Protein AF-A0A1M2VW29-F1 (afdb_monomer)

Sequence (169 aa):
MDVNSDEYQHQDNFVDQSLVDQNTEGESRAGSSFTADAREPIPSTALSPPAQDSSAQTPMPVPEPKPESPYRPNYKPTLMLSGHSRSIASIKFSPDGKMLASCAADKLIKLWDADTGDIIHTFEGHTEGVSDIAWAGNGDFLASASDDKTVRLWSMESVCTPAHSATYV

Radius of gyration: 37.63 Å; Cα contacts (8 Å, |Δi|>4): 191; chains: 1; bounding box: 82×86×91 Å

Mean predicted aligned error: 19.11 Å

InterPro domains:
  IPR001680 WD40 repeat [PF00400] (76-113)
  IPR001680 WD40 repeat [PF00400] (118-155)
  IPR001680 WD40 repeat [PS50082] (81-122)
  IPR001680 WD40 repeat [PS50082] (123-158)
  IPR001680 WD40 repeat [SM00320] (74-113)
  IPR001680 WD40 repeat [SM00320] (116-155)
  IPR015943 WD40/YVTN repeat-like-containing domain superfamily [G3DSA:2.130.10.10] (78-165)
  IPR019775 WD40 repeat, conserved site [PS00678] (100-114)
  IPR036322 WD40-repeat-containing domain superfamily [SSF50978] (74-158)

pLDDT: mean 74.15, std 21.82, range [37.16, 97.88]

Nearest PDB structures (foldseek):
  8g3e-assembly2_B  TM=9.458E-01  e=6.228E-09  Homo sapiens
  2gnq-assembly1_A  TM=9.263E-01  e=8.353E-09  Homo sapiens
  4aow-assembly3_C  TM=9.831E-01  e=3.379E-07  Homo sapiens
  4d6v-assembly1_A  TM=9.854E-01  e=5.733E-07  Cryptococcus neoformans H99
  4aow-assembly2_B  TM=9.288E-01  e=4.030E-07  Homo sapiens

Structure (mmCIF, N/CA/C/O backbone):
data_AF-A0A1M2VW29-F1
#
_entry.id   AF-A0A1M2VW29-F1
#
loop_
_atom_site.group_PDB
_atom_site.id
_atom_site.type_symbol
_atom_site.label_atom_id
_atom_site.label_alt_id
_atom_site.label_comp_id
_atom_site.label_asym_id
_atom_site.label_entity_id
_atom_site.label_seq_id
_atom_site.pdbx_PDB_ins_code
_atom_site.Cartn_x
_atom_site.Cartn_y
_atom_site.Cartn_z
_atom_site.occupancy
_atom_site.B_iso_or_equiv
_atom_site.auth_seq_id
_atom_site.auth_comp_id
_atom_site.auth_asym_id
_atom_site.auth_atom_id
_atom_site.pdbx_PDB_model_num
ATOM 1 N N . MET A 1 1 ? 43.487 -0.679 -19.192 1.00 39.78 1 MET A N 1
ATOM 2 C CA . MET A 1 1 ? 42.673 0.409 -19.766 1.00 39.78 1 MET A CA 1
ATOM 3 C C . MET A 1 1 ? 41.691 0.838 -18.682 1.00 39.78 1 MET A C 1
ATOM 5 O O . MET A 1 1 ? 40.545 0.422 -18.701 1.00 39.78 1 MET A O 1
ATOM 9 N N . ASP A 1 2 ? 42.166 1.306 -17.530 1.00 37.16 2 ASP A N 1
ATOM 10 C CA . ASP A 1 2 ? 42.796 2.615 -17.268 1.00 37.16 2 ASP A CA 1
ATOM 11 C C . ASP A 1 2 ? 41.778 3.764 -17.308 1.00 37.16 2 ASP A C 1
ATOM 13 O O . ASP A 1 2 ? 41.329 4.161 -18.375 1.00 37.16 2 ASP A O 1
ATOM 17 N N . VAL A 1 3 ? 41.427 4.179 -16.083 1.00 50.25 3 VAL A N 1
ATOM 18 C CA . VAL A 1 3 ? 41.207 5.525 -15.514 1.00 50.25 3 VAL A CA 1
ATOM 19 C C . VAL A 1 3 ? 40.508 6.636 -16.311 1.00 50.25 3 VAL A C 1
ATOM 21 O O . VAL A 1 3 ? 40.877 6.961 -17.433 1.00 50.25 3 VAL A O 1
ATOM 24 N N . ASN A 1 4 ? 39.538 7.269 -15.635 1.00 44.81 4 ASN A N 1
ATOM 25 C CA . ASN A 1 4 ? 39.456 8.707 -15.284 1.00 44.81 4 ASN A CA 1
ATOM 26 C C . ASN A 1 4 ? 38.094 8.898 -14.572 1.00 44.81 4 ASN A C 1
ATOM 28 O O . ASN A 1 4 ? 37.059 8.613 -15.167 1.00 44.81 4 ASN A O 1
ATOM 32 N N . SER A 1 5 ? 37.980 9.125 -13.256 1.00 48.34 5 SER A N 1
ATOM 33 C CA . SER A 1 5 ? 38.521 10.219 -12.427 1.00 48.34 5 SER A CA 1
ATOM 34 C C . SER A 1 5 ? 38.363 11.590 -13.068 1.00 48.34 5 SER A C 1
ATOM 36 O O . SER A 1 5 ? 38.944 11.834 -14.118 1.00 48.34 5 SER A O 1
ATOM 38 N N . ASP A 1 6 ? 37.552 12.408 -12.393 1.00 50.72 6 ASP A N 1
ATOM 39 C CA . ASP A 1 6 ? 37.572 13.873 -12.268 1.00 50.72 6 ASP A CA 1
ATOM 40 C C . ASP A 1 6 ? 36.172 14.448 -12.521 1.00 50.72 6 ASP A C 1
ATOM 42 O O . ASP A 1 6 ? 35.447 13.996 -13.400 1.00 50.72 6 ASP A O 1
ATOM 46 N N . GLU A 1 7 ? 35.688 15.484 -11.857 1.00 48.25 7 GLU A N 1
ATOM 47 C CA . GLU A 1 7 ? 35.943 16.118 -10.568 1.00 48.25 7 GLU A CA 1
ATOM 48 C C . GLU A 1 7 ? 34.806 17.163 -10.479 1.00 48.25 7 GLU A C 1
ATOM 50 O O . GLU A 1 7 ? 34.409 17.747 -11.486 1.00 48.25 7 GLU A O 1
ATOM 55 N N . TYR A 1 8 ? 34.226 17.326 -9.292 1.00 45.31 8 TYR A N 1
ATOM 56 C CA . TYR A 1 8 ? 33.655 18.559 -8.732 1.00 45.31 8 TYR A CA 1
ATOM 57 C C . TYR A 1 8 ? 33.326 19.743 -9.671 1.00 45.31 8 TYR A C 1
ATOM 59 O O . TYR A 1 8 ? 34.223 20.348 -10.247 1.00 45.31 8 TYR A O 1
ATOM 67 N N . GLN A 1 9 ? 32.082 20.235 -9.614 1.00 47.97 9 GLN A N 1
ATOM 68 C CA . GLN A 1 9 ? 31.837 21.664 -9.367 1.00 47.97 9 GLN A CA 1
ATOM 69 C C . GLN A 1 9 ? 30.562 21.862 -8.533 1.00 47.97 9 GLN A C 1
ATOM 71 O O . GLN A 1 9 ? 29.455 21.523 -8.947 1.00 47.97 9 GLN A O 1
ATOM 76 N N . HIS A 1 10 ? 30.764 22.433 -7.344 1.00 50.06 10 HIS A N 1
ATOM 77 C CA . HIS A 1 10 ? 29.773 23.150 -6.547 1.00 50.06 10 HIS A CA 1
ATOM 78 C C . HIS A 1 10 ? 29.199 24.333 -7.326 1.00 50.06 10 HIS A C 1
ATOM 80 O O . HIS A 1 10 ? 29.971 25.112 -7.879 1.00 50.06 10 HIS A O 1
ATOM 86 N N . GLN A 1 11 ? 27.888 24.555 -7.218 1.00 45.00 11 GLN A N 1
ATOM 87 C CA . GLN A 1 11 ? 27.330 25.908 -7.173 1.00 45.00 11 GLN A CA 1
ATOM 88 C C . GLN A 1 11 ? 26.191 25.951 -6.150 1.00 45.00 11 GLN A C 1
ATOM 90 O O . GLN A 1 11 ? 25.050 25.609 -6.450 1.00 45.00 11 GLN A O 1
ATOM 95 N N . ASP A 1 12 ? 26.534 26.384 -4.936 1.00 47.47 12 ASP A N 1
ATOM 96 C CA . ASP A 1 12 ? 25.604 27.039 -4.023 1.00 47.47 12 ASP A CA 1
ATOM 97 C C . ASP A 1 12 ? 25.299 28.435 -4.575 1.00 47.47 12 ASP A C 1
ATOM 99 O O . ASP A 1 12 ? 26.219 29.202 -4.855 1.00 47.47 12 ASP A O 1
ATOM 103 N N . ASN A 1 13 ? 24.019 28.780 -4.717 1.00 44.44 13 ASN A N 1
ATOM 104 C CA . ASN A 1 13 ? 23.575 30.172 -4.759 1.00 44.44 13 ASN A CA 1
ATOM 105 C C . ASN A 1 13 ? 22.110 30.283 -4.314 1.00 44.44 13 ASN A C 1
ATOM 107 O O . ASN A 1 13 ? 21.175 30.063 -5.075 1.00 44.44 13 ASN A O 1
ATOM 111 N N . PHE A 1 14 ? 21.974 30.618 -3.031 1.00 45.00 14 PHE A N 1
ATOM 112 C CA . PHE A 1 14 ? 21.226 31.770 -2.529 1.00 45.00 14 PHE A CA 1
ATOM 113 C C . PHE A 1 14 ? 19.798 31.994 -3.058 1.00 45.00 14 PHE A C 1
ATOM 115 O O . PHE A 1 14 ? 19.598 32.600 -4.108 1.00 45.00 14 PHE A O 1
ATOM 122 N N . VAL A 1 15 ? 18.809 31.666 -2.220 1.00 50.31 15 VAL A N 1
ATOM 123 C CA . VAL A 1 15 ? 17.560 32.436 -2.141 1.00 50.31 15 VAL A CA 1
ATOM 124 C C . VAL A 1 15 ? 17.187 32.595 -0.665 1.00 50.31 15 VAL A C 1
ATOM 126 O O . VAL A 1 15 ? 16.700 31.660 -0.036 1.00 50.31 15 VAL A O 1
ATOM 129 N N . ASP A 1 16 ? 17.438 33.782 -0.116 1.00 48.09 16 ASP A N 1
ATOM 130 C CA . ASP A 1 16 ? 16.764 34.273 1.085 1.00 48.09 16 ASP A CA 1
ATOM 131 C C . ASP A 1 16 ? 15.614 35.177 0.624 1.00 48.09 16 ASP A C 1
ATOM 133 O O . ASP A 1 16 ? 15.843 36.191 -0.040 1.00 48.09 16 ASP A O 1
ATOM 137 N N . GLN A 1 17 ? 14.379 34.785 0.934 1.00 46.44 17 GLN A N 1
ATOM 138 C CA . GLN A 1 17 ? 13.244 35.703 1.009 1.00 46.44 17 GLN A CA 1
ATOM 139 C C . GLN A 1 17 ? 12.434 35.388 2.269 1.00 46.44 17 GLN A C 1
ATOM 141 O O . GLN A 1 17 ? 11.377 34.759 2.231 1.00 46.44 17 GLN A O 1
ATOM 146 N N . SER A 1 18 ? 12.975 35.839 3.399 1.00 50.81 18 SER A N 1
ATOM 147 C CA . SER A 1 18 ? 12.213 36.217 4.589 1.00 50.81 18 SER A CA 1
ATOM 148 C C . SER A 1 18 ? 11.135 37.261 4.249 1.00 50.81 18 SER A C 1
ATOM 150 O O . SER A 1 18 ? 11.390 38.247 3.555 1.00 50.81 18 SER A O 1
ATOM 152 N N . LEU A 1 19 ? 9.922 37.023 4.744 1.00 51.81 19 LEU A N 1
ATOM 153 C CA . LEU A 1 19 ? 8.697 37.775 4.484 1.00 51.81 19 LEU A CA 1
ATOM 154 C C . LEU A 1 19 ? 8.110 38.159 5.848 1.00 51.81 19 LEU A C 1
ATOM 156 O O . LEU A 1 19 ? 7.592 37.280 6.520 1.00 51.81 19 LEU A O 1
ATOM 160 N N . VAL A 1 20 ? 8.253 39.420 6.270 1.00 48.97 20 VAL A N 1
ATOM 161 C CA . VAL A 1 20 ? 7.598 40.085 7.430 1.00 48.97 20 VAL A CA 1
ATOM 162 C C . VAL A 1 20 ? 8.128 41.533 7.479 1.00 48.97 20 VAL A C 1
ATOM 164 O O . VAL A 1 20 ? 9.302 41.749 7.204 1.00 48.97 20 VAL A O 1
ATOM 167 N N . ASP A 1 21 ? 7.414 42.615 7.780 1.00 52.97 21 ASP A N 1
ATOM 168 C CA . ASP A 1 21 ? 6.036 42.878 8.184 1.00 52.97 21 ASP A CA 1
ATOM 169 C C . ASP A 1 21 ? 5.709 44.335 7.805 1.00 52.97 21 ASP A C 1
ATOM 171 O O . ASP A 1 21 ? 6.586 45.203 7.751 1.00 52.97 21 ASP A O 1
ATOM 175 N N . GLN A 1 22 ? 4.426 44.612 7.579 1.00 48.84 22 GLN A N 1
ATOM 176 C CA . GLN A 1 22 ? 3.881 45.965 7.540 1.00 48.84 22 GLN A CA 1
ATOM 177 C C . GLN A 1 22 ? 3.754 46.480 8.977 1.00 48.84 22 GLN A C 1
ATOM 179 O O . GLN A 1 22 ? 3.091 45.834 9.778 1.00 48.84 22 GLN A O 1
ATOM 184 N N . ASN A 1 23 ? 4.305 47.653 9.294 1.00 47.50 23 ASN A N 1
ATOM 185 C CA . ASN A 1 23 ? 3.812 48.464 10.407 1.00 47.50 23 ASN A CA 1
ATOM 186 C C . ASN A 1 23 ? 3.884 49.946 10.044 1.00 47.50 23 ASN A C 1
ATOM 188 O O . ASN A 1 23 ? 4.936 50.506 9.738 1.00 47.50 23 ASN A O 1
ATOM 192 N N . THR A 1 24 ? 2.687 50.517 10.018 1.00 47.31 24 THR A N 1
ATOM 193 C CA . THR A 1 24 ? 2.362 51.932 9.849 1.00 47.31 24 THR A CA 1
ATOM 194 C C . THR A 1 24 ? 2.339 52.575 11.242 1.00 47.31 24 THR A C 1
ATOM 196 O O . THR A 1 24 ? 2.440 51.866 12.237 1.00 47.31 24 THR A O 1
ATOM 199 N N . GLU A 1 25 ? 2.129 53.891 11.288 1.00 45.56 25 GLU A N 1
ATOM 200 C CA . GLU A 1 25 ? 2.039 54.778 12.464 1.00 45.56 25 GLU A CA 1
ATOM 201 C C . GLU A 1 25 ? 3.392 55.405 12.831 1.00 45.56 25 GLU A C 1
ATOM 203 O O . GLU A 1 25 ? 4.409 54.739 12.955 1.00 45.56 25 GLU A O 1
ATOM 208 N N . GLY A 1 26 ? 3.530 56.716 12.9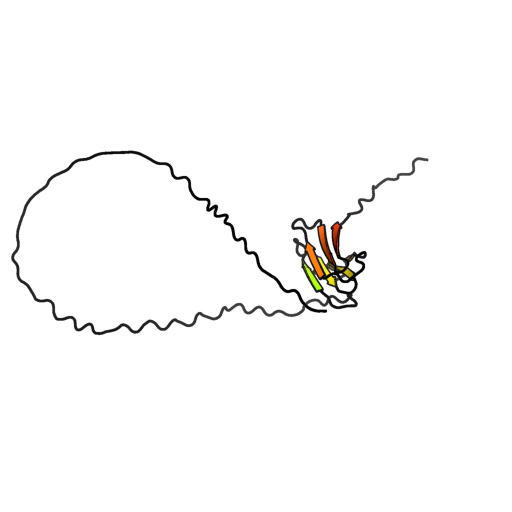72 1.00 42.75 26 GLY A N 1
ATOM 209 C CA . GLY A 1 26 ? 2.541 57.760 13.203 1.00 42.75 26 GLY A CA 1
ATOM 210 C C . GLY A 1 26 ? 3.232 58.819 14.064 1.00 42.75 26 GLY A C 1
ATOM 211 O O . GLY A 1 26 ? 4.005 58.500 14.960 1.00 42.75 26 GLY A O 1
ATOM 212 N N . GLU A 1 27 ? 3.027 60.078 13.713 1.00 42.66 27 GLU A N 1
ATOM 213 C CA . GLU A 1 27 ? 3.665 61.289 14.240 1.00 42.66 27 GLU A CA 1
ATOM 214 C C . GLU A 1 27 ? 3.542 61.416 15.781 1.00 42.66 27 GLU A C 1
ATOM 216 O O . GLU A 1 27 ? 2.610 60.906 16.390 1.00 42.66 27 GLU A O 1
ATOM 221 N N . SER A 1 28 ? 4.401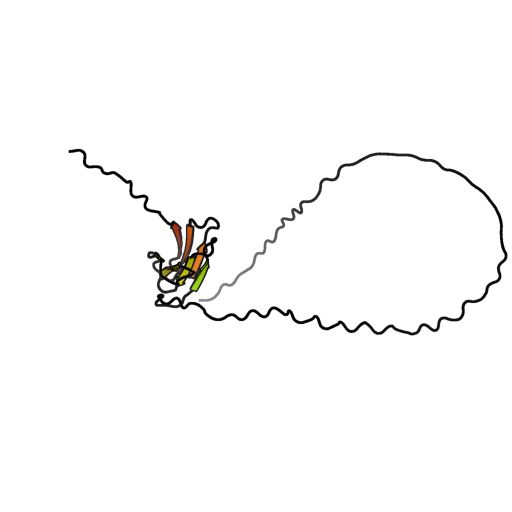 62.135 16.513 1.00 46.75 28 SER A N 1
ATOM 222 C CA . SER A 1 28 ? 4.265 63.592 16.693 1.00 46.75 28 SER A CA 1
ATOM 223 C C . SER A 1 28 ? 5.111 64.100 17.886 1.00 46.75 28 SER A C 1
ATOM 225 O O . SER A 1 28 ? 5.581 63.337 18.726 1.00 46.75 28 SER A O 1
ATOM 227 N N . ARG A 1 29 ? 5.346 65.421 17.904 1.00 46.12 29 ARG A N 1
ATOM 228 C CA . ARG A 1 29 ? 6.243 66.210 18.779 1.00 46.12 29 ARG A CA 1
ATOM 229 C C . ARG A 1 29 ? 5.572 66.710 20.074 1.00 46.12 29 ARG A C 1
ATOM 231 O O . ARG A 1 29 ? 4.355 66.805 20.140 1.00 46.12 29 ARG A O 1
ATOM 238 N N . ALA A 1 30 ? 6.440 67.264 20.940 1.00 42.28 30 ALA A N 1
ATOM 239 C CA . ALA A 1 30 ? 6.229 68.201 22.067 1.00 42.28 30 ALA A CA 1
ATOM 240 C C . ALA A 1 30 ? 6.011 67.533 23.438 1.00 42.28 30 ALA A C 1
ATOM 242 O O . ALA A 1 30 ? 5.407 66.479 23.519 1.00 42.28 30 ALA A O 1
ATOM 243 N N . GLY A 1 31 ? 6.474 68.052 24.577 1.00 39.19 31 GLY A N 1
ATOM 244 C CA . GLY A 1 31 ? 7.159 69.294 24.946 1.00 39.19 31 GLY A CA 1
ATOM 245 C C . GLY A 1 31 ? 6.927 69.551 26.452 1.00 39.19 31 GLY A C 1
ATOM 246 O O . GLY A 1 31 ? 5.953 69.046 26.989 1.00 39.19 31 GLY A O 1
ATOM 247 N N . SER A 1 32 ? 7.790 70.364 27.087 1.00 45.34 32 SER A N 1
ATOM 248 C CA . SER A 1 32 ? 7.555 71.147 28.333 1.00 45.34 32 SER A CA 1
ATOM 249 C C . SER A 1 32 ? 7.236 70.373 29.635 1.00 45.34 32 SER A C 1
ATOM 251 O O . SER A 1 32 ? 6.187 69.772 29.797 1.00 45.34 32 SER A O 1
ATOM 253 N N . SER A 1 33 ? 8.189 70.242 30.566 1.00 50.41 33 SER A N 1
ATOM 254 C CA . SER A 1 33 ? 8.486 71.140 31.709 1.00 50.41 33 SER A CA 1
ATOM 255 C C . SER A 1 33 ? 7.314 71.416 32.665 1.00 50.41 33 SER A C 1
ATOM 257 O O . SER A 1 33 ? 6.439 72.210 32.338 1.00 50.41 33 SER A O 1
ATOM 259 N N . PHE A 1 34 ? 7.390 70.908 33.899 1.00 46.00 34 PHE A N 1
ATOM 260 C CA . PHE A 1 34 ? 6.769 71.556 35.057 1.00 46.00 34 PHE A CA 1
ATOM 261 C C . PHE A 1 34 ? 7.585 71.299 36.333 1.00 46.00 34 PHE A C 1
ATOM 263 O O . PHE A 1 34 ? 8.123 70.218 36.555 1.00 46.00 34 PHE A O 1
ATOM 270 N N . THR A 1 35 ? 7.718 72.367 37.108 1.00 42.53 35 THR A N 1
ATOM 271 C CA . THR A 1 35 ? 8.496 72.580 38.333 1.00 42.53 35 THR A CA 1
ATOM 272 C C . THR A 1 35 ? 7.772 72.110 39.594 1.00 42.53 35 THR A C 1
ATOM 274 O O . THR A 1 35 ? 6.551 72.223 39.632 1.00 42.53 35 THR A O 1
ATOM 277 N N . ALA A 1 36 ? 8.522 71.736 40.638 1.00 44.59 36 ALA A N 1
ATOM 278 C CA . ALA A 1 36 ? 8.256 71.946 42.080 1.00 44.59 36 ALA A CA 1
ATOM 279 C C . ALA A 1 36 ? 9.182 71.012 42.884 1.00 44.59 36 ALA A C 1
ATOM 281 O O . ALA A 1 36 ? 9.511 69.936 42.401 1.00 44.59 36 ALA A O 1
ATOM 282 N N . ASP A 1 37 ? 9.600 71.241 44.120 1.00 39.28 37 ASP A N 1
ATOM 283 C CA . ASP A 1 37 ? 9.766 72.385 45.021 1.00 39.28 37 ASP A CA 1
ATOM 284 C C . ASP A 1 37 ? 10.512 71.783 46.239 1.00 39.28 37 ASP A C 1
ATOM 286 O O . ASP A 1 37 ? 10.462 70.571 46.472 1.00 39.28 37 ASP A O 1
ATOM 290 N N . ALA A 1 38 ? 11.277 72.592 46.963 1.00 42.84 38 ALA A N 1
ATOM 291 C CA . ALA A 1 38 ? 12.219 72.160 47.997 1.00 42.84 38 ALA A CA 1
ATOM 292 C C . ALA A 1 38 ? 11.568 71.830 49.359 1.00 42.84 38 ALA A C 1
ATOM 294 O O . ALA A 1 38 ? 10.557 72.440 49.695 1.00 42.84 38 ALA A O 1
ATOM 295 N N . ARG A 1 39 ? 12.224 70.952 50.157 1.00 37.91 39 ARG A N 1
ATOM 296 C CA . ARG A 1 39 ? 12.264 70.825 51.654 1.00 37.91 39 ARG A CA 1
ATOM 297 C C . ARG A 1 39 ? 12.477 69.353 52.051 1.00 37.91 39 ARG A C 1
ATOM 299 O O . ARG A 1 39 ? 11.769 68.507 51.531 1.00 37.91 39 ARG A O 1
ATOM 306 N N . GLU A 1 40 ? 13.372 68.890 52.926 1.00 49.69 40 GLU A N 1
ATOM 307 C CA . GLU A 1 40 ? 14.336 69.383 53.933 1.00 49.69 40 GLU A CA 1
ATOM 308 C C . GLU A 1 40 ? 15.424 68.278 54.090 1.00 49.69 40 GLU A C 1
ATOM 310 O O . GLU A 1 40 ? 15.147 67.119 53.761 1.00 49.69 40 GLU A O 1
ATOM 315 N N . PRO A 1 41 ? 16.633 68.562 54.615 1.00 47.69 41 PRO A N 1
ATOM 316 C CA . PRO A 1 41 ? 17.654 67.549 54.890 1.00 47.69 41 PRO A CA 1
ATOM 317 C C . PRO A 1 41 ? 17.498 66.952 56.302 1.00 47.69 41 PRO A C 1
ATOM 319 O O . PRO A 1 41 ? 17.399 67.688 57.281 1.00 47.69 41 PRO A O 1
ATOM 322 N N . ILE A 1 42 ? 17.559 65.623 56.439 1.00 56.25 42 ILE A N 1
ATOM 323 C CA . ILE A 1 42 ? 17.720 64.949 57.743 1.00 56.25 42 ILE A CA 1
ATOM 324 C C . ILE A 1 42 ? 19.058 64.188 57.814 1.00 56.25 42 ILE A C 1
ATOM 326 O O . ILE A 1 42 ? 19.502 63.637 56.805 1.00 56.25 42 ILE A O 1
ATOM 330 N N . PRO A 1 43 ? 19.746 64.213 58.975 1.00 48.50 43 PRO A N 1
ATOM 331 C CA . PRO A 1 43 ? 21.184 63.986 59.073 1.00 48.50 43 PRO A CA 1
ATOM 332 C C . PRO A 1 43 ? 21.614 62.519 59.000 1.00 48.50 43 PRO A C 1
ATOM 334 O O . PRO A 1 43 ? 21.002 61.614 59.565 1.00 48.50 43 PRO A O 1
ATOM 337 N N . SER A 1 44 ? 22.767 62.350 58.355 1.00 52.16 44 SER A N 1
ATOM 338 C CA . SER A 1 44 ? 23.589 61.148 58.276 1.00 52.16 44 SER A CA 1
ATOM 339 C C . SER A 1 44 ? 23.859 60.550 59.661 1.00 52.16 44 SER A C 1
ATOM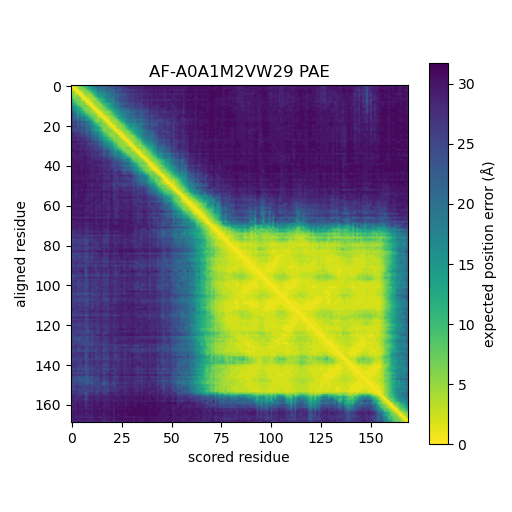 341 O O . SER A 1 44 ? 24.634 61.090 60.446 1.00 52.16 44 SER A O 1
ATOM 343 N N . THR A 1 45 ? 23.231 59.413 59.956 1.00 55.44 45 THR A N 1
ATOM 344 C CA . THR A 1 45 ? 23.719 58.458 60.957 1.00 55.44 45 THR A CA 1
ATOM 345 C C . THR A 1 45 ? 23.880 57.125 60.245 1.00 55.44 45 THR A C 1
ATOM 347 O O . THR A 1 45 ? 22.932 56.362 60.078 1.00 55.44 45 THR A O 1
ATOM 350 N N . ALA A 1 46 ? 25.091 56.896 59.744 1.00 50.41 46 ALA A N 1
ATOM 351 C CA . ALA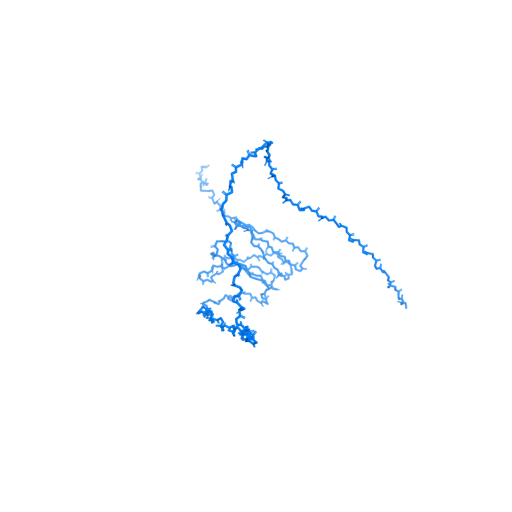 A 1 46 ? 25.492 55.653 59.113 1.00 50.41 46 ALA A CA 1
ATOM 352 C C . ALA A 1 46 ? 25.518 54.528 60.161 1.00 50.41 46 ALA A C 1
ATOM 354 O O . ALA A 1 46 ? 26.477 54.382 60.915 1.00 50.41 46 ALA A O 1
ATOM 355 N N . LEU A 1 47 ? 24.454 53.727 60.206 1.00 48.06 47 LEU A N 1
ATOM 356 C CA . LEU A 1 47 ? 24.521 52.365 60.725 1.00 48.06 47 LEU A CA 1
ATOM 357 C C . LEU A 1 47 ? 25.176 51.516 59.634 1.00 48.06 47 LEU A C 1
ATOM 359 O O . LEU A 1 47 ? 24.564 51.258 58.599 1.00 48.06 47 LEU A O 1
ATOM 363 N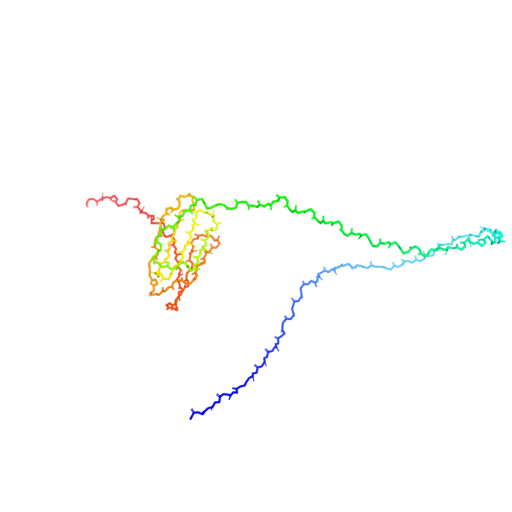 N . SER A 1 48 ? 26.436 51.128 59.837 1.00 57.69 48 SER A N 1
ATOM 364 C CA . SER A 1 48 ? 27.100 50.139 58.985 1.00 57.69 48 SER A CA 1
ATOM 365 C C . SER A 1 48 ? 26.212 48.893 58.873 1.00 57.69 48 SER A C 1
ATOM 367 O O . SER A 1 48 ? 25.820 48.355 59.914 1.00 57.69 48 SER A O 1
ATOM 369 N N . PRO A 1 49 ? 25.873 48.413 57.662 1.00 62.03 49 PRO A N 1
ATOM 370 C CA . PRO A 1 49 ? 25.150 47.158 57.541 1.00 62.03 49 PRO A CA 1
ATOM 371 C C . PRO A 1 49 ? 26.028 46.019 58.085 1.00 62.03 49 PRO A C 1
ATOM 373 O O . PRO A 1 49 ? 27.245 46.031 57.868 1.00 62.03 49 PRO A O 1
ATOM 376 N N . PRO A 1 50 ? 25.451 45.038 58.800 1.00 52.97 50 PRO A N 1
ATOM 377 C CA . PRO A 1 50 ? 26.195 43.859 59.213 1.00 52.97 50 PRO A CA 1
ATOM 378 C C . PRO A 1 50 ? 26.741 43.150 57.971 1.00 52.97 50 PRO A C 1
ATOM 380 O O . PRO A 1 50 ? 26.032 42.994 56.973 1.00 52.97 50 PRO A O 1
ATOM 383 N N . ALA A 1 51 ? 28.011 42.750 58.040 1.00 53.34 51 ALA A N 1
ATOM 384 C CA . ALA A 1 51 ? 28.678 41.982 57.001 1.00 53.34 51 ALA A CA 1
ATOM 385 C C . ALA A 1 51 ? 27.805 40.779 56.610 1.00 53.34 51 ALA A C 1
ATOM 387 O O . ALA A 1 51 ? 27.508 39.917 57.435 1.00 53.34 51 ALA A O 1
ATOM 388 N N . GLN A 1 52 ? 27.366 40.753 55.352 1.00 47.59 52 GLN A N 1
ATOM 389 C CA . GLN A 1 52 ? 26.755 39.579 54.750 1.00 47.59 52 GLN A CA 1
ATOM 390 C C . GLN A 1 52 ? 27.870 38.546 54.560 1.00 47.59 52 GLN A C 1
ATOM 392 O O . GLN A 1 52 ? 28.593 38.591 53.568 1.00 47.59 52 GLN A O 1
ATOM 397 N N . ASP A 1 53 ? 28.026 37.619 55.503 1.00 54.88 53 ASP A N 1
ATOM 398 C CA . ASP A 1 53 ? 28.573 36.309 55.155 1.00 54.88 53 ASP A CA 1
ATOM 399 C C . ASP A 1 53 ? 27.484 35.579 54.365 1.00 54.88 53 ASP A C 1
ATOM 401 O O . ASP A 1 53 ? 26.601 34.931 54.922 1.00 54.88 53 ASP A O 1
ATOM 405 N N . SER A 1 54 ? 27.477 35.800 53.053 1.00 55.06 54 SER A N 1
ATOM 406 C CA . SER A 1 54 ? 26.618 35.079 52.118 1.00 55.06 54 SER A CA 1
ATOM 407 C C . SER A 1 54 ? 27.504 34.289 51.166 1.00 55.06 54 SER A C 1
ATOM 409 O O . SER A 1 54 ? 27.588 34.545 49.968 1.00 55.06 54 SER A O 1
ATOM 411 N N . SER A 1 55 ? 28.224 33.333 51.749 1.00 59.22 55 SER A N 1
ATOM 412 C CA . SER A 1 55 ? 28.882 32.230 51.046 1.00 59.22 55 SER A CA 1
ATOM 413 C C . SER A 1 55 ? 27.948 31.015 50.886 1.00 59.22 55 SER A C 1
ATOM 415 O O . SER A 1 55 ? 28.394 29.892 50.658 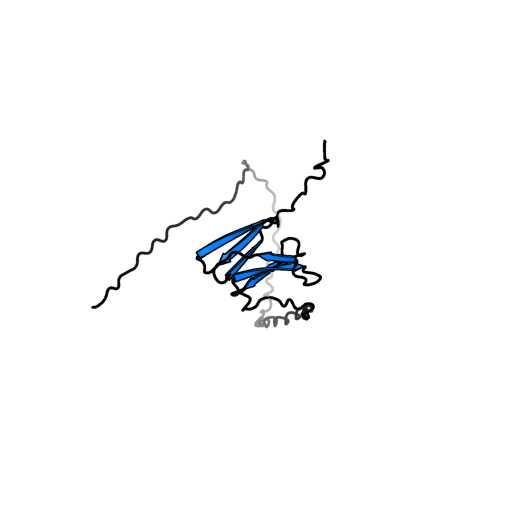1.00 59.22 55 SER A O 1
ATOM 417 N N . ALA A 1 56 ? 26.630 31.222 50.971 1.00 61.41 56 ALA A N 1
ATOM 418 C CA . ALA A 1 56 ? 25.643 30.187 50.697 1.00 61.41 56 ALA A CA 1
ATOM 419 C C . ALA A 1 56 ? 25.366 30.121 49.189 1.00 61.41 56 ALA A C 1
ATOM 421 O O . ALA A 1 56 ? 24.431 30.733 48.674 1.00 61.41 56 ALA A O 1
ATOM 422 N N . GLN A 1 57 ? 26.188 29.351 48.475 1.00 58.25 57 GLN A N 1
ATOM 423 C CA . GLN A 1 57 ? 25.822 28.830 47.163 1.00 58.25 57 GLN A CA 1
ATOM 424 C C . GLN A 1 57 ? 24.538 28.008 47.351 1.00 58.25 57 GLN A C 1
ATOM 426 O O . GLN A 1 57 ? 24.574 26.933 47.953 1.00 58.25 57 GLN A O 1
ATOM 431 N N . THR A 1 58 ? 23.392 28.502 46.887 1.00 61.09 58 THR A N 1
ATOM 432 C CA . THR A 1 58 ? 22.184 27.679 46.815 1.00 61.09 58 THR A CA 1
ATOM 433 C C . THR A 1 58 ? 22.504 26.467 45.936 1.00 61.09 58 THR A C 1
ATOM 435 O O . THR A 1 58 ? 22.922 26.648 44.787 1.00 61.09 58 THR A O 1
ATOM 438 N N . PRO A 1 59 ? 22.385 25.226 46.444 1.00 69.06 59 PRO A N 1
ATOM 439 C CA . PRO A 1 59 ? 22.565 24.060 45.598 1.00 69.06 59 PRO A CA 1
ATOM 440 C C . PRO A 1 59 ? 21.517 24.126 44.489 1.00 69.06 59 PRO A C 1
ATOM 442 O O . PRO A 1 59 ? 20.357 24.462 44.741 1.00 69.06 59 PRO A O 1
ATOM 445 N N . MET A 1 60 ? 21.940 23.859 43.253 1.00 72.12 60 MET A N 1
ATOM 446 C CA . MET A 1 60 ? 21.021 23.852 42.120 1.00 72.12 60 MET A CA 1
ATOM 447 C C . MET A 1 60 ? 19.861 22.895 42.423 1.00 72.12 60 MET A C 1
ATOM 449 O O . MET A 1 60 ? 20.118 21.796 42.928 1.00 72.12 60 MET A O 1
ATOM 453 N N . PRO A 1 61 ? 18.603 23.279 42.143 1.00 75.94 61 PRO A N 1
ATOM 454 C CA . PRO A 1 61 ? 17.478 22.379 42.328 1.00 75.94 61 PRO A CA 1
ATOM 455 C C . PRO A 1 61 ? 17.723 21.133 41.477 1.00 75.94 61 PRO A C 1
ATOM 457 O O . PRO A 1 61 ? 17.931 21.230 40.266 1.00 75.94 61 PRO A O 1
ATOM 460 N N . VAL A 1 62 ? 17.751 19.966 42.125 1.00 78.00 62 VAL A N 1
ATOM 461 C CA . VAL A 1 62 ? 17.771 18.683 41.421 1.00 78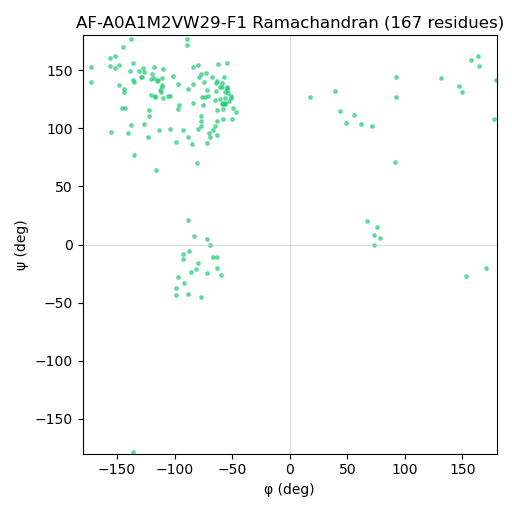.00 62 VAL A CA 1
ATOM 462 C C . VAL A 1 62 ? 16.539 18.681 40.515 1.00 78.00 62 VAL A C 1
ATOM 464 O O . VAL A 1 62 ? 15.438 18.864 41.037 1.00 78.00 62 VAL A O 1
ATOM 467 N N . PRO A 1 63 ? 16.686 18.536 39.184 1.00 76.38 63 PRO A N 1
ATOM 468 C CA . PRO A 1 63 ? 15.536 18.469 38.299 1.00 76.38 63 PRO A CA 1
ATOM 469 C C . PRO A 1 63 ? 14.646 17.322 38.766 1.00 76.38 63 PRO A C 1
ATOM 471 O O . PRO A 1 63 ? 15.108 16.180 38.840 1.00 76.38 63 PRO A O 1
ATOM 474 N N . GLU A 1 64 ? 13.392 17.613 39.109 1.00 74.12 64 GLU A N 1
ATOM 475 C CA . GLU A 1 64 ? 12.430 16.554 39.388 1.00 74.12 64 GLU A CA 1
ATOM 476 C C . GLU A 1 64 ? 12.361 15.635 38.158 1.00 74.12 64 GLU A C 1
ATOM 478 O O . GLU A 1 64 ? 12.268 16.131 37.024 1.00 74.12 64 GLU A O 1
ATOM 483 N N . PRO A 1 65 ? 12.445 14.304 38.332 1.00 75.50 65 PRO A N 1
ATOM 484 C CA . PRO A 1 65 ? 12.256 13.393 37.217 1.00 75.50 65 PRO A CA 1
ATOM 485 C C . PRO A 1 65 ? 10.862 13.645 36.641 1.00 75.50 65 PRO A C 1
ATOM 487 O O . PRO A 1 65 ? 9.865 13.542 37.355 1.00 75.50 65 PRO A O 1
ATOM 490 N N . LYS A 1 66 ? 10.789 14.011 35.351 1.00 77.50 66 LYS A N 1
ATOM 491 C CA . LYS A 1 66 ? 9.506 14.183 34.658 1.00 77.50 66 LYS A CA 1
ATOM 492 C C . LYS A 1 66 ? 8.675 12.916 34.885 1.00 77.50 66 LYS A C 1
ATOM 494 O O . LYS A 1 66 ? 9.200 11.833 34.613 1.00 77.50 66 LYS A O 1
ATOM 499 N N . PRO A 1 67 ? 7.419 13.018 35.358 1.00 75.25 67 PRO A N 1
ATOM 500 C CA . PRO A 1 67 ? 6.569 11.846 35.490 1.00 75.25 67 PRO A CA 1
ATOM 501 C C . PRO A 1 67 ? 6.483 11.177 34.120 1.00 75.25 67 PRO A C 1
ATOM 503 O O . PRO A 1 67 ? 6.194 11.837 33.118 1.00 75.25 67 PRO A O 1
ATOM 506 N N . GLU A 1 68 ? 6.809 9.885 34.061 1.00 72.50 68 GLU A N 1
ATOM 507 C CA . GLU A 1 68 ? 6.670 9.123 32.827 1.00 72.50 68 GLU A CA 1
ATOM 508 C C . GLU A 1 68 ? 5.233 9.269 32.321 1.00 72.50 68 GLU A C 1
ATOM 510 O O . GLU A 1 68 ? 4.283 9.186 33.102 1.00 72.50 68 GLU A O 1
ATOM 515 N N . SER A 1 69 ? 5.072 9.526 31.019 1.00 75.94 69 SER A N 1
ATOM 516 C CA . SER A 1 69 ? 3.746 9.671 30.419 1.00 75.94 69 SER A CA 1
ATOM 517 C C . SER A 1 69 ? 2.890 8.445 30.774 1.00 75.94 69 SER A C 1
ATOM 519 O O . SER A 1 69 ? 3.295 7.322 30.453 1.00 75.94 69 SER A O 1
ATOM 521 N N . PRO A 1 70 ? 1.707 8.621 31.395 1.00 78.00 70 PRO A N 1
ATOM 522 C CA . PRO A 1 70 ? 0.830 7.505 31.748 1.00 78.00 70 PRO A CA 1
ATOM 523 C C . PRO A 1 70 ? 0.260 6.798 30.507 1.00 78.00 70 PRO A C 1
ATOM 525 O O . PRO A 1 70 ? -0.323 5.721 30.618 1.00 78.00 70 PRO A O 1
ATOM 528 N N . TYR A 1 71 ? 0.431 7.379 29.314 1.00 80.81 71 TYR A N 1
ATOM 529 C CA . TYR A 1 71 ? -0.025 6.794 28.064 1.00 80.81 71 TYR A CA 1
ATOM 530 C C . TYR A 1 71 ? 1.046 5.881 27.459 1.00 80.81 71 TYR A C 1
ATOM 532 O O . TYR A 1 71 ? 1.909 6.313 26.692 1.00 80.81 71 TYR A O 1
ATOM 540 N N . ARG A 1 72 ? 0.965 4.589 27.790 1.00 82.44 72 ARG A N 1
ATOM 541 C CA . ARG A 1 72 ? 1.631 3.517 27.042 1.00 82.44 72 ARG A CA 1
ATOM 542 C C . ARG A 1 72 ? 0.577 2.783 26.205 1.00 82.44 72 ARG A C 1
ATOM 544 O O . ARG A 1 72 ? -0.152 1.961 26.762 1.00 82.44 72 ARG A O 1
ATOM 551 N N . PRO A 1 73 ? 0.442 3.078 24.899 1.00 86.19 73 PRO A N 1
ATOM 552 C CA . PRO A 1 73 ? -0.511 2.369 24.056 1.00 86.19 73 PRO A CA 1
ATOM 553 C C . PRO A 1 73 ? -0.125 0.889 23.965 1.00 86.19 73 PRO A C 1
ATOM 555 O O . PRO A 1 73 ? 1.033 0.543 23.736 1.00 86.19 73 PRO A O 1
ATOM 558 N N . ASN A 1 74 ? -1.104 0.009 24.164 1.00 89.12 74 ASN A N 1
ATOM 559 C CA . ASN A 1 74 ? -0.925 -1.433 24.045 1.00 89.12 74 ASN A CA 1
ATOM 560 C C . ASN A 1 74 ? -1.424 -1.881 22.670 1.00 89.12 74 ASN A C 1
ATOM 562 O O . ASN A 1 74 ? -2.601 -2.199 22.502 1.00 89.12 74 ASN A O 1
ATOM 566 N N . TYR A 1 75 ? -0.535 -1.853 21.679 1.00 89.81 75 TYR A N 1
ATOM 567 C CA . TYR A 1 75 ? -0.866 -2.281 20.326 1.00 89.81 75 TYR A CA 1
ATOM 568 C C . TYR A 1 75 ? -0.932 -3.803 20.259 1.00 89.81 75 TYR A C 1
ATOM 570 O O . TYR A 1 75 ? 0.050 -4.498 20.522 1.00 89.81 75 TYR A O 1
ATOM 578 N N . LYS A 1 76 ? -2.099 -4.315 19.878 1.00 91.31 76 LYS A N 1
ATOM 579 C CA . LYS A 1 76 ? -2.310 -5.728 19.572 1.00 91.31 76 LYS A CA 1
ATOM 580 C C . LYS A 1 76 ? -2.798 -5.848 18.131 1.00 91.31 76 LYS A C 1
ATOM 582 O O . LYS A 1 76 ? -3.569 -4.991 17.704 1.00 91.31 76 LYS A O 1
ATOM 587 N N . PRO A 1 77 ? -2.364 -6.874 17.380 1.00 88.75 77 PRO A N 1
ATOM 588 C CA . PRO A 1 77 ? -2.894 -7.109 16.046 1.00 88.75 77 PRO A CA 1
ATOM 589 C C . PRO A 1 77 ? -4.378 -7.472 16.151 1.00 88.75 77 PRO A C 1
ATOM 591 O O . PRO A 1 77 ? -4.734 -8.412 16.861 1.00 88.75 77 PRO A O 1
ATOM 594 N N . THR A 1 78 ? -5.231 -6.721 15.457 1.00 91.50 78 THR A N 1
ATOM 595 C CA . THR A 1 78 ? -6.681 -6.977 15.414 1.00 91.50 78 THR A CA 1
ATOM 596 C C . THR A 1 78 ? -7.076 -7.736 14.148 1.00 91.50 78 THR A C 1
ATOM 598 O O . THR A 1 78 ? -7.926 -8.617 14.211 1.00 91.50 78 THR A O 1
ATOM 601 N N . LEU A 1 79 ? -6.433 -7.436 13.013 1.00 92.56 79 LEU A N 1
ATOM 602 C CA . LEU A 1 79 ? -6.691 -8.065 11.717 1.00 92.56 79 LEU A CA 1
ATOM 603 C C . LEU A 1 79 ? -5.389 -8.530 11.053 1.00 92.56 79 LEU A C 1
ATOM 605 O O . LEU A 1 79 ? -4.333 -7.917 11.223 1.00 92.56 79 LEU A O 1
ATOM 609 N N . MET A 1 80 ? -5.484 -9.610 10.275 1.00 93.38 80 MET A N 1
ATOM 610 C CA . MET A 1 80 ? -4.397 -10.153 9.460 1.00 93.38 80 MET A CA 1
ATOM 611 C C . MET A 1 80 ? -4.813 -10.204 7.988 1.00 93.38 80 MET A C 1
ATOM 613 O O . MET A 1 80 ? -5.630 -11.036 7.602 1.00 93.38 80 MET A O 1
ATOM 617 N N . LEU A 1 81 ? -4.207 -9.353 7.159 1.00 94.44 81 LEU A N 1
ATOM 618 C CA . LEU A 1 81 ? -4.522 -9.237 5.732 1.00 94.44 81 LEU A CA 1
ATOM 619 C C . LEU A 1 81 ? -3.595 -10.134 4.908 1.00 94.44 81 LEU A C 1
ATOM 621 O O . LEU A 1 81 ? -2.443 -9.790 4.641 1.00 94.44 81 LEU A O 1
ATOM 625 N N . SER A 1 82 ? -4.083 -11.319 4.538 1.00 93.06 82 SER A N 1
ATOM 626 C CA . SER A 1 82 ? -3.317 -12.303 3.763 1.00 93.06 82 SER A CA 1
ATOM 627 C C . SER A 1 82 ? -3.778 -12.318 2.309 1.00 93.06 82 SER A C 1
ATOM 629 O O . SER A 1 82 ? -4.965 -12.462 2.036 1.00 93.06 82 SER A O 1
ATOM 631 N N . GLY A 1 83 ? -2.849 -12.192 1.359 1.00 92.62 83 GLY A N 1
ATOM 632 C CA . GLY A 1 83 ? -3.197 -12.249 -0.066 1.00 92.62 83 GLY A CA 1
ATOM 633 C C . GLY A 1 83 ? -2.082 -11.873 -1.038 1.00 92.62 83 GLY A C 1
ATOM 634 O O . GLY A 1 83 ? -2.147 -12.265 -2.200 1.00 92.62 83 GLY A O 1
ATOM 635 N N . HIS A 1 84 ? -1.054 -11.148 -0.595 1.00 95.81 84 HIS A N 1
ATOM 636 C CA . HIS A 1 84 ? 0.147 -10.939 -1.405 1.00 95.81 84 HIS A CA 1
ATOM 637 C C . HIS A 1 84 ? 1.009 -12.204 -1.450 1.00 95.81 84 HIS A C 1
ATOM 639 O O . HIS A 1 84 ? 1.171 -12.898 -0.446 1.00 95.81 84 HIS A O 1
ATOM 645 N N . SER A 1 85 ? 1.568 -12.500 -2.625 1.00 96.06 85 SER A N 1
ATOM 646 C CA . SER A 1 85 ? 2.398 -13.701 -2.846 1.00 96.06 85 SER A CA 1
ATOM 647 C C . SER A 1 85 ? 3.895 -13.451 -2.638 1.00 96.06 85 SER A C 1
ATOM 649 O O . SER A 1 85 ? 4.701 -14.383 -2.646 1.00 96.06 85 SER A O 1
ATOM 651 N N . ARG A 1 86 ? 4.280 -12.185 -2.458 1.00 96.50 86 ARG A N 1
ATOM 652 C CA . ARG A 1 86 ? 5.653 -11.730 -2.220 1.00 96.50 86 ARG A CA 1
ATOM 653 C C . ARG A 1 86 ? 5.675 -10.650 -1.141 1.00 96.50 86 ARG A C 1
ATOM 655 O O . ARG A 1 86 ? 4.627 -10.241 -0.649 1.00 96.50 86 ARG A O 1
ATOM 662 N N . SER A 1 87 ? 6.877 -10.197 -0.779 1.00 96.06 87 SER A N 1
ATOM 663 C CA . SER A 1 87 ? 7.066 -9.153 0.231 1.00 96.06 87 SER A CA 1
ATOM 664 C C . SER A 1 87 ? 6.254 -7.905 -0.099 1.00 96.06 87 SER A C 1
ATOM 666 O O . SER A 1 87 ? 6.339 -7.379 -1.212 1.00 96.06 87 SER A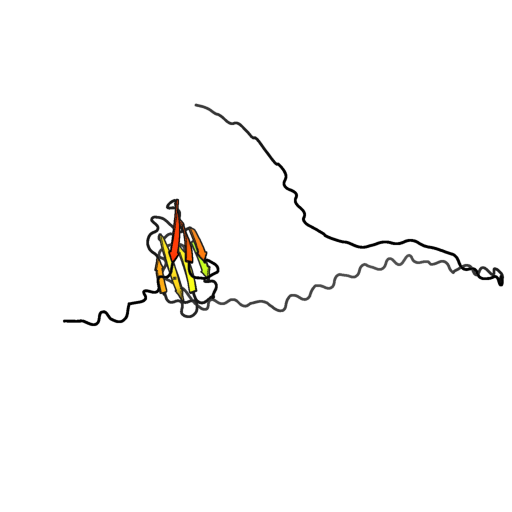 O 1
ATOM 668 N N . ILE A 1 88 ? 5.510 -7.435 0.898 1.00 96.75 88 ILE A N 1
ATOM 669 C CA . ILE A 1 88 ? 4.816 -6.149 0.873 1.00 96.75 88 ILE A CA 1
ATOM 670 C C . ILE A 1 88 ? 5.881 -5.057 0.989 1.00 96.75 88 ILE A C 1
ATOM 672 O O . ILE A 1 88 ? 6.788 -5.168 1.815 1.00 96.75 88 ILE A O 1
ATOM 676 N N . ALA A 1 89 ? 5.793 -4.045 0.132 1.00 96.56 89 ALA A N 1
ATOM 677 C CA . ALA A 1 89 ? 6.738 -2.936 0.084 1.00 96.56 89 ALA A CA 1
ATOM 678 C C . ALA A 1 89 ? 6.202 -1.705 0.829 1.00 96.56 89 ALA A C 1
ATOM 680 O O . ALA A 1 89 ? 6.930 -1.097 1.609 1.00 96.56 89 ALA A O 1
ATOM 681 N N . SER A 1 90 ? 4.922 -1.370 0.636 1.00 96.44 90 SER A N 1
ATOM 682 C CA . SER A 1 90 ? 4.299 -0.190 1.240 1.00 96.44 90 SER A CA 1
ATOM 683 C C . SER A 1 90 ? 2.816 -0.417 1.536 1.00 96.44 90 SER A C 1
ATOM 685 O O . SER A 1 90 ? 2.154 -1.251 0.909 1.00 96.44 90 SER A O 1
ATOM 687 N N . ILE A 1 91 ? 2.307 0.335 2.515 1.00 96.94 91 ILE A N 1
ATOM 688 C CA . ILE A 1 91 ? 0.895 0.394 2.902 1.00 96.94 91 ILE A CA 1
ATOM 689 C C . ILE A 1 91 ? 0.481 1.851 3.122 1.00 96.94 91 ILE A C 1
ATOM 691 O O . ILE A 1 91 ? 1.252 2.640 3.678 1.00 96.94 91 ILE A O 1
ATOM 695 N N . LYS A 1 92 ? -0.738 2.214 2.717 1.00 96.69 92 LYS A N 1
ATOM 696 C CA . LYS A 1 92 ? -1.325 3.541 2.964 1.00 96.69 92 LYS A CA 1
ATOM 697 C C . LYS A 1 92 ? -2.816 3.426 3.231 1.00 96.69 92 LYS A C 1
ATOM 699 O O . LYS A 1 92 ? -3.531 2.771 2.478 1.00 96.69 92 LYS A O 1
ATOM 704 N N . PHE A 1 93 ? -3.284 4.117 4.262 1.00 96.38 93 PHE A N 1
ATOM 705 C CA . PHE A 1 93 ? -4.713 4.334 4.454 1.00 96.38 93 PHE A CA 1
ATOM 706 C C . PHE A 1 93 ? -5.242 5.345 3.440 1.00 96.38 93 PHE A C 1
ATOM 708 O O . PHE A 1 93 ? -4.525 6.271 3.045 1.00 96.38 93 PHE A O 1
ATOM 715 N N . SER A 1 94 ? -6.498 5.166 3.044 1.00 94.25 94 SER A N 1
ATOM 716 C CA . SER A 1 94 ? -7.259 6.210 2.372 1.00 94.25 94 SER A CA 1
ATOM 717 C C . SER A 1 94 ? -7.423 7.426 3.299 1.00 94.25 94 SER A C 1
ATOM 719 O O . SER A 1 94 ? -7.390 7.280 4.526 1.00 94.25 94 SER A O 1
ATOM 721 N N . PRO A 1 95 ? -7.629 8.638 2.750 1.00 92.50 95 PRO A N 1
ATOM 722 C CA . PRO A 1 95 ? -7.818 9.843 3.561 1.00 92.50 95 PRO A CA 1
ATOM 723 C C . PRO A 1 95 ? -9.021 9.769 4.513 1.00 92.50 95 PRO A C 1
ATOM 725 O O . PRO A 1 95 ? -9.022 10.425 5.551 1.00 92.50 95 PRO A O 1
ATOM 728 N N . ASP A 1 96 ? -10.033 8.966 4.175 1.00 91.69 96 ASP A N 1
ATOM 729 C CA . ASP A 1 96 ? -11.217 8.730 5.007 1.00 91.69 96 ASP A CA 1
ATOM 730 C C . ASP A 1 96 ? -11.045 7.582 6.022 1.00 91.69 96 ASP A C 1
ATOM 732 O O . ASP A 1 96 ? -11.933 7.355 6.842 1.00 91.69 96 ASP A O 1
ATOM 736 N N . GLY A 1 97 ? -9.917 6.862 5.978 1.00 92.94 97 GLY A N 1
ATOM 737 C CA . GLY A 1 97 ? -9.575 5.765 6.884 1.00 92.94 97 GLY A CA 1
ATOM 738 C C . GLY A 1 97 ? -10.349 4.462 6.671 1.00 92.94 97 GLY A C 1
ATOM 739 O O . GLY A 1 97 ? -10.091 3.500 7.389 1.00 92.94 97 GLY A O 1
ATOM 740 N N . LYS A 1 98 ? -11.268 4.398 5.701 1.00 93.00 98 LYS A N 1
ATOM 741 C CA . LYS A 1 98 ? -12.110 3.210 5.467 1.00 93.00 98 LYS A CA 1
ATOM 742 C C . LYS A 1 98 ? -11.410 2.123 4.669 1.00 93.00 98 LYS A C 1
ATOM 744 O O . LYS A 1 98 ? -11.822 0.967 4.701 1.00 93.00 98 LYS A O 1
ATOM 749 N N . MET A 1 99 ? -10.369 2.488 3.930 1.00 94.56 99 MET A N 1
ATOM 750 C CA . MET A 1 99 ? -9.657 1.574 3.057 1.00 94.56 99 MET A CA 1
ATOM 751 C C . MET A 1 99 ? -8.166 1.585 3.360 1.00 94.56 99 MET A C 1
ATOM 753 O O . MET A 1 99 ? -7.575 2.605 3.721 1.00 94.56 99 MET A O 1
ATOM 757 N N . LEU A 1 100 ? -7.537 0.437 3.149 1.00 96.00 100 LEU A N 1
ATOM 758 C CA . LEU A 1 100 ? -6.093 0.282 3.175 1.00 96.00 100 LEU A CA 1
ATOM 759 C C . LEU A 1 100 ? -5.636 -0.146 1.783 1.00 96.00 100 LEU A C 1
ATOM 761 O O . LEU A 1 100 ? -6.123 -1.131 1.248 1.00 96.00 100 LEU A O 1
ATOM 765 N N . ALA A 1 101 ? -4.681 0.560 1.195 1.00 96.44 101 ALA A N 1
ATOM 766 C CA . ALA A 1 101 ? -3.968 0.093 0.016 1.00 96.44 101 ALA A CA 1
ATOM 767 C C . ALA A 1 101 ? -2.646 -0.549 0.453 1.00 96.44 101 ALA A C 1
ATOM 769 O O . ALA A 1 101 ? -1.945 -0.009 1.312 1.00 96.44 101 ALA A O 1
ATOM 770 N N . SER A 1 102 ? -2.291 -1.679 -0.149 1.00 97.31 102 SER A N 1
ATOM 771 C CA . SER A 1 102 ? -0.987 -2.326 0.001 1.00 97.31 102 SER A CA 1
ATOM 772 C C . SER A 1 102 ? -0.392 -2.640 -1.362 1.00 97.31 102 SER A C 1
ATOM 774 O O . SER A 1 102 ? -1.111 -3.020 -2.285 1.00 97.31 102 SER A O 1
ATOM 776 N N . CYS A 1 103 ? 0.924 -2.521 -1.488 1.00 96.81 103 CYS A N 1
ATOM 777 C CA . CYS A 1 103 ? 1.644 -2.888 -2.701 1.00 96.81 103 CYS A CA 1
ATOM 778 C C . CYS A 1 103 ? 2.796 -3.839 -2.388 1.00 96.81 103 CYS A C 1
ATOM 780 O O . CYS A 1 103 ? 3.349 -3.823 -1.283 1.00 96.81 103 CYS A O 1
ATOM 782 N N . ALA A 1 104 ? 3.153 -4.688 -3.348 1.00 97.12 104 ALA A N 1
ATOM 783 C CA . ALA A 1 104 ? 4.159 -5.717 -3.132 1.00 97.12 104 ALA A CA 1
ATOM 784 C C . ALA A 1 104 ? 5.021 -5.992 -4.371 1.00 97.12 104 ALA A C 1
ATOM 786 O O . ALA A 1 104 ? 4.735 -5.585 -5.502 1.00 97.12 104 ALA A O 1
ATOM 787 N N . ALA A 1 105 ? 6.080 -6.773 -4.153 1.00 96.94 105 ALA A N 1
ATOM 788 C CA . ALA A 1 105 ? 6.961 -7.272 -5.208 1.00 96.94 105 ALA A CA 1
ATOM 789 C C . ALA A 1 105 ? 6.296 -8.325 -6.126 1.00 96.94 105 ALA A C 1
ATOM 791 O O . ALA A 1 105 ? 6.943 -8.850 -7.037 1.00 96.94 105 ALA A O 1
ATOM 792 N N . ASP A 1 106 ? 5.026 -8.670 -5.878 1.00 95.50 106 ASP A N 1
ATOM 793 C CA . ASP A 1 106 ? 4.188 -9.511 -6.743 1.00 95.50 106 ASP A CA 1
ATOM 794 C C . ASP A 1 106 ? 3.533 -8.740 -7.890 1.00 95.50 106 ASP A C 1
ATOM 796 O O . ASP A 1 106 ? 2.794 -9.342 -8.664 1.00 95.50 106 ASP A O 1
ATOM 800 N N . LYS A 1 107 ? 3.904 -7.460 -8.057 1.00 96.38 107 LYS A N 1
ATOM 801 C CA . LYS A 1 107 ? 3.455 -6.571 -9.141 1.00 96.38 107 LYS A CA 1
ATOM 802 C C . LYS A 1 107 ? 2.002 -6.112 -8.972 1.00 96.38 107 LYS A C 1
ATOM 804 O O . LYS A 1 107 ? 1.445 -5.482 -9.869 1.00 96.38 107 LYS A O 1
ATOM 809 N N . LEU A 1 108 ? 1.399 -6.417 -7.821 1.00 96.62 108 LEU A N 1
ATOM 810 C CA . LEU A 1 108 ? 0.010 -6.114 -7.514 1.00 96.62 108 LEU A CA 1
ATOM 811 C C . LEU A 1 108 ? -0.095 -5.020 -6.460 1.00 96.62 108 LEU A C 1
ATOM 813 O O . LEU A 1 108 ? 0.736 -4.887 -5.554 1.00 96.62 108 LEU A O 1
ATOM 817 N N . ILE A 1 109 ? -1.199 -4.288 -6.547 1.00 96.88 109 ILE A N 1
ATOM 818 C CA . ILE A 1 109 ? -1.674 -3.418 -5.477 1.00 96.88 109 ILE A CA 1
ATOM 819 C C . ILE A 1 109 ? -3.028 -3.966 -5.048 1.00 96.88 109 ILE A C 1
ATOM 821 O O . ILE A 1 109 ? -3.901 -4.198 -5.882 1.00 96.88 109 ILE A O 1
ATOM 825 N N . LYS A 1 110 ? -3.207 -4.206 -3.754 1.00 96.44 110 LYS A N 1
ATOM 826 C CA . LYS A 1 110 ? -4.468 -4.683 -3.187 1.00 96.44 110 LYS A CA 1
ATOM 827 C C . LYS A 1 110 ? -5.088 -3.590 -2.341 1.00 96.44 110 LYS A C 1
ATOM 829 O O . LYS A 1 110 ? -4.400 -2.924 -1.570 1.00 96.44 110 LYS A O 1
ATOM 834 N N . LEU A 1 111 ? -6.386 -3.410 -2.519 1.00 95.81 111 LEU A N 1
ATOM 835 C CA . LEU A 1 111 ? -7.210 -2.512 -1.737 1.00 95.81 111 LEU A CA 1
ATOM 836 C C . LEU A 1 111 ? -8.057 -3.345 -0.789 1.00 95.81 111 LEU A C 1
ATOM 838 O O . LEU A 1 111 ? -8.737 -4.274 -1.224 1.00 95.81 111 LEU A O 1
ATOM 842 N N . TRP A 1 112 ? -8.009 -2.996 0.484 1.00 96.69 112 TRP A N 1
ATOM 843 C CA . TRP A 1 112 ? -8.651 -3.705 1.571 1.00 96.69 112 TRP A CA 1
ATOM 844 C C . TRP A 1 112 ? -9.649 -2.794 2.260 1.00 96.69 112 TRP A C 1
ATOM 846 O O . TRP A 1 112 ? -9.414 -1.590 2.383 1.00 96.69 112 TRP A O 1
ATOM 856 N N . ASP A 1 113 ? -10.727 -3.383 2.746 1.00 95.56 113 ASP A N 1
ATOM 857 C CA . ASP A 1 113 ? -11.603 -2.750 3.717 1.00 95.56 113 ASP A CA 1
ATOM 858 C C . ASP A 1 113 ? -10.897 -2.729 5.082 1.00 95.56 113 ASP A C 1
ATOM 860 O O . ASP A 1 113 ? -10.382 -3.753 5.537 1.00 95.56 113 ASP A O 1
ATOM 864 N N . ALA A 1 114 ? -10.802 -1.558 5.714 1.00 93.75 114 ALA A N 1
ATOM 865 C CA . ALA A 1 114 ? -10.028 -1.394 6.945 1.00 93.75 114 ALA A CA 1
ATOM 866 C C . ALA A 1 114 ? -10.689 -2.049 8.172 1.00 93.75 114 ALA A C 1
ATOM 868 O O . ALA A 1 114 ? -9.981 -2.401 9.120 1.00 93.75 114 ALA A O 1
ATOM 869 N N . ASP A 1 115 ? -12.013 -2.229 8.148 1.00 93.19 115 ASP A N 1
ATOM 870 C CA . ASP A 1 115 ? -12.788 -2.759 9.272 1.00 93.19 115 ASP A CA 1
ATOM 871 C C . ASP A 1 115 ? -12.875 -4.290 9.233 1.00 93.19 115 ASP A C 1
ATOM 873 O O . ASP A 1 115 ? -12.746 -4.961 10.260 1.00 93.19 115 ASP A O 1
ATOM 877 N N . THR A 1 116 ? -13.093 -4.848 8.043 1.00 93.31 116 THR A N 1
ATOM 878 C CA . THR A 1 116 ? -13.291 -6.291 7.820 1.00 93.31 116 THR A CA 1
ATOM 879 C C . THR A 1 116 ? -12.017 -7.004 7.382 1.00 93.31 116 THR A C 1
ATOM 881 O O . THR A 1 116 ? -11.839 -8.187 7.674 1.00 93.31 116 THR A O 1
ATOM 884 N N . GLY A 1 117 ? -11.105 -6.288 6.720 1.00 93.62 117 GLY A N 1
ATOM 885 C CA . GLY A 1 117 ? -9.909 -6.860 6.117 1.00 93.62 117 GLY A CA 1
ATOM 886 C C . GLY A 1 117 ? -10.160 -7.613 4.811 1.00 93.62 117 GLY A C 1
ATOM 887 O O . GLY A 1 117 ? -9.285 -8.357 4.363 1.00 93.62 117 GLY A O 1
ATOM 888 N N . ASP A 1 118 ? -11.327 -7.432 4.196 1.00 94.75 118 ASP A N 1
ATOM 889 C CA . ASP A 1 118 ? -11.654 -8.044 2.912 1.00 94.75 118 ASP A CA 1
ATOM 890 C C . ASP A 1 118 ? -10.965 -7.315 1.751 1.00 94.75 118 ASP A C 1
ATOM 892 O O . ASP A 1 118 ? -10.785 -6.097 1.771 1.00 94.75 118 ASP A O 1
ATOM 896 N N . ILE A 1 119 ? -10.588 -8.056 0.703 1.00 95.50 119 ILE A N 1
ATOM 897 C CA . ILE A 1 119 ? -10.031 -7.468 -0.524 1.00 95.50 119 ILE A CA 1
ATOM 898 C C . ILE A 1 119 ? -11.178 -6.866 -1.338 1.00 95.50 119 ILE A C 1
ATOM 900 O O . ILE A 1 119 ? -11.976 -7.591 -1.928 1.00 95.50 119 ILE A O 1
ATOM 904 N N . ILE A 1 120 ? -11.209 -5.540 -1.425 1.00 93.81 120 ILE A N 1
ATOM 905 C CA . ILE A 1 120 ? -12.170 -4.782 -2.234 1.00 93.81 120 ILE A CA 1
ATOM 906 C C . ILE A 1 120 ? -11.773 -4.838 -3.708 1.00 93.81 120 ILE A C 1
ATOM 908 O O . ILE A 1 120 ? -12.608 -5.045 -4.590 1.00 93.81 120 ILE A O 1
ATOM 912 N N . HIS A 1 121 ? -10.485 -4.634 -3.991 1.00 93.50 121 HIS A N 1
ATOM 913 C CA . HIS A 1 121 ? -9.987 -4.605 -5.359 1.00 93.50 121 HIS A CA 1
ATOM 914 C C . HIS A 1 121 ? -8.528 -5.048 -5.446 1.00 93.50 121 HIS A C 1
ATOM 916 O O . HIS A 1 121 ? -7.751 -4.888 -4.506 1.00 93.50 121 HIS A O 1
ATOM 922 N N . THR A 1 122 ? -8.140 -5.602 -6.592 1.00 95.12 122 THR A N 1
ATOM 923 C CA . THR A 1 122 ? -6.738 -5.874 -6.927 1.00 95.12 122 THR A CA 1
ATOM 924 C C . THR A 1 122 ? -6.423 -5.137 -8.219 1.00 95.12 122 THR A C 1
ATOM 926 O O . THR A 1 122 ? -7.015 -5.429 -9.252 1.00 95.12 122 THR A O 1
ATOM 929 N N . PHE A 1 123 ? -5.510 -4.175 -8.150 1.00 94.12 123 PHE A N 1
ATOM 930 C CA . PHE A 1 123 ? -5.026 -3.463 -9.320 1.00 94.12 123 PHE A CA 1
ATOM 931 C C . PHE A 1 123 ? -3.905 -4.265 -9.971 1.00 94.12 123 PHE A C 1
ATOM 933 O O . PHE A 1 123 ? -2.872 -4.549 -9.355 1.00 94.12 123 PHE A O 1
ATOM 940 N N . GLU A 1 124 ? -4.127 -4.604 -11.234 1.00 94.25 124 GLU A N 1
ATOM 941 C CA . GLU A 1 124 ? -3.174 -5.287 -12.095 1.00 94.25 124 GLU A CA 1
ATOM 942 C C . GLU A 1 124 ? -2.697 -4.325 -13.185 1.00 94.25 124 GLU A C 1
ATOM 944 O O . GLU A 1 124 ? -3.463 -3.511 -13.703 1.00 94.25 124 GLU A O 1
ATOM 949 N N . GLY A 1 125 ? -1.419 -4.411 -13.554 1.00 93.06 125 GLY A N 1
ATOM 950 C CA . GLY A 1 125 ? -0.904 -3.675 -14.707 1.00 93.06 125 GLY A CA 1
ATOM 951 C C . GLY A 1 125 ? 0.577 -3.337 -14.644 1.00 93.06 125 GLY A C 1
ATOM 952 O O . GLY A 1 125 ? 1.194 -3.208 -15.699 1.00 93.06 125 GLY A O 1
ATOM 953 N N . HIS A 1 126 ? 1.160 -3.211 -13.450 1.00 96.38 126 HIS A N 1
ATOM 954 C CA . HIS A 1 126 ? 2.610 -3.072 -13.325 1.00 96.38 126 HIS A CA 1
ATOM 955 C C . HIS A 1 126 ? 3.313 -4.336 -13.815 1.00 96.38 126 HIS A C 1
ATOM 957 O O . HIS A 1 126 ? 2.857 -5.456 -13.572 1.00 96.38 126 HIS A O 1
ATOM 963 N N . THR A 1 127 ? 4.419 -4.158 -14.536 1.00 96.50 127 THR A N 1
ATOM 964 C CA . THR A 1 127 ? 5.165 -5.296 -15.089 1.00 96.50 127 THR A CA 1
ATOM 965 C C . THR A 1 127 ? 6.276 -5.763 -14.172 1.00 96.50 127 THR A C 1
ATOM 967 O O . THR A 1 127 ? 6.780 -6.855 -14.394 1.00 96.50 127 THR A O 1
ATOM 970 N N . GLU A 1 128 ? 6.632 -5.001 -13.139 1.00 97.06 128 GLU A N 1
ATOM 971 C CA . GLU A 1 128 ? 7.622 -5.340 -12.110 1.00 97.06 128 GLU A CA 1
ATOM 972 C C . GLU A 1 128 ? 7.097 -4.969 -10.711 1.00 97.06 128 GLU A C 1
ATOM 974 O O . GLU A 1 128 ? 5.940 -4.572 -10.560 1.00 97.06 128 GLU A O 1
ATOM 979 N N . GLY A 1 129 ? 7.900 -5.191 -9.665 1.00 95.44 129 GLY A N 1
ATOM 980 C CA . GLY A 1 129 ? 7.492 -4.949 -8.279 1.00 95.44 129 GLY A CA 1
ATOM 981 C C . GLY A 1 129 ? 7.049 -3.503 -8.042 1.00 95.44 129 GLY A C 1
ATOM 982 O O . GLY A 1 129 ? 7.591 -2.573 -8.643 1.00 95.44 129 GLY A O 1
ATOM 983 N N . VAL A 1 130 ? 6.044 -3.312 -7.186 1.00 97.56 130 VAL A N 1
ATOM 984 C CA . VAL A 1 130 ? 5.563 -1.978 -6.806 1.00 97.56 130 VAL A CA 1
ATOM 985 C C . VAL A 1 130 ? 6.231 -1.587 -5.496 1.00 97.56 130 VAL A C 1
ATOM 987 O O . VAL A 1 130 ? 6.088 -2.292 -4.495 1.00 97.56 130 VAL A O 1
ATOM 990 N N . SER A 1 131 ? 6.976 -0.487 -5.517 1.00 97.00 131 SER A N 1
ATOM 991 C CA . SER A 1 131 ? 7.821 -0.052 -4.406 1.00 97.00 131 SER A CA 1
ATOM 992 C C . SER A 1 131 ? 7.103 0.901 -3.456 1.00 97.00 131 SER A C 1
ATOM 994 O O . SER A 1 131 ? 7.347 0.841 -2.252 1.00 97.00 131 SER A O 1
ATOM 996 N N . ASP A 1 132 ? 6.189 1.733 -3.962 1.00 97.31 132 ASP A N 1
ATOM 997 C CA . ASP A 1 132 ? 5.408 2.641 -3.124 1.00 97.31 132 ASP A CA 1
ATOM 998 C C . ASP A 1 132 ? 4.034 2.974 -3.719 1.00 97.31 132 ASP A C 1
ATOM 1000 O O . ASP A 1 132 ? 3.775 2.799 -4.915 1.00 97.31 132 ASP A O 1
ATOM 1004 N N . ILE A 1 133 ? 3.162 3.482 -2.851 1.00 96.88 133 ILE A N 1
ATOM 1005 C CA . ILE A 1 133 ? 1.809 3.937 -3.155 1.00 96.88 133 ILE A CA 1
ATOM 1006 C C . ILE A 1 133 ? 1.504 5.239 -2.409 1.00 96.88 133 ILE A C 1
ATOM 1008 O O . ILE A 1 133 ? 1.985 5.468 -1.298 1.00 96.88 133 ILE A O 1
ATOM 1012 N N . ALA A 1 134 ? 0.662 6.085 -2.996 1.00 96.62 134 ALA A N 1
ATOM 1013 C CA . ALA A 1 134 ? 0.220 7.335 -2.389 1.00 96.62 134 ALA A CA 1
ATOM 1014 C C . ALA A 1 134 ? -1.241 7.627 -2.732 1.00 96.62 134 ALA A C 1
ATOM 1016 O O . ALA A 1 134 ? -1.634 7.591 -3.895 1.00 96.62 134 ALA A O 1
ATOM 1017 N N . TRP A 1 135 ? -2.037 7.952 -1.717 1.00 95.56 135 TRP A N 1
ATOM 1018 C CA . TRP A 1 135 ? -3.399 8.436 -1.912 1.00 95.56 135 TRP A CA 1
ATOM 1019 C C . TRP A 1 135 ? -3.407 9.934 -2.185 1.00 95.56 135 TRP A C 1
ATOM 1021 O O . TRP A 1 135 ? -2.717 10.702 -1.510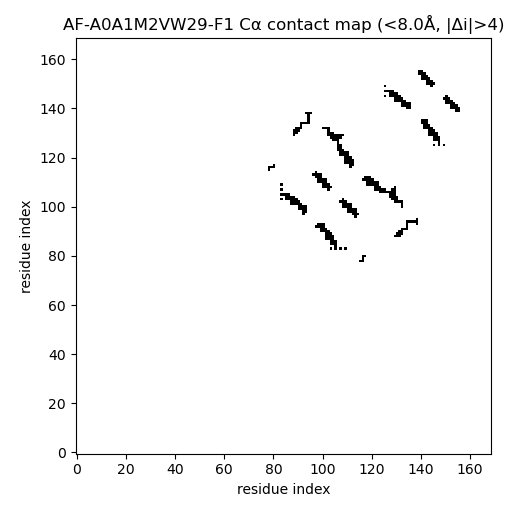 1.00 95.56 135 TRP A O 1
ATOM 1031 N N . ALA A 1 136 ? -4.235 10.356 -3.136 1.00 93.25 136 ALA A N 1
ATOM 1032 C CA . ALA A 1 136 ? -4.606 11.755 -3.247 1.00 93.25 136 ALA A CA 1
ATOM 1033 C C . ALA A 1 136 ? -5.467 12.152 -2.037 1.00 93.25 136 ALA A C 1
ATOM 1035 O O . ALA A 1 136 ? -6.277 11.360 -1.561 1.00 93.25 136 ALA A O 1
ATOM 1036 N N . GLY A 1 137 ? -5.312 13.382 -1.539 1.00 90.56 137 GLY A N 1
ATOM 1037 C CA . GLY A 1 137 ? -6.012 13.843 -0.332 1.00 90.56 137 GLY A CA 1
ATOM 1038 C C . GLY A 1 137 ? -7.541 13.878 -0.455 1.00 90.56 137 GLY A C 1
ATOM 1039 O O . GLY A 1 137 ? -8.227 13.837 0.560 1.00 90.56 137 GLY A O 1
ATOM 1040 N N . ASN A 1 138 ? -8.073 13.913 -1.681 1.00 87.94 138 ASN A N 1
ATOM 1041 C CA . ASN A 1 138 ? -9.506 13.796 -1.961 1.00 87.94 138 ASN A CA 1
ATOM 1042 C C . ASN A 1 138 ? -10.024 12.347 -1.939 1.00 87.94 138 ASN A C 1
ATOM 1044 O O . ASN A 1 138 ? -11.230 12.156 -1.873 1.00 87.94 138 ASN A O 1
ATOM 1048 N N . GLY A 1 139 ? -9.148 11.339 -1.993 1.00 87.25 139 GLY A N 1
ATOM 1049 C CA . GLY A 1 139 ? -9.544 9.929 -2.021 1.00 87.25 139 GLY A CA 1
ATOM 1050 C C . GLY A 1 139 ? -10.034 9.421 -3.382 1.00 87.25 139 GLY A C 1
ATOM 1051 O O . GLY A 1 139 ? -10.447 8.274 -3.475 1.00 87.25 139 GLY A O 1
ATOM 1052 N N . ASP A 1 140 ? -9.965 10.221 -4.448 1.00 88.25 140 ASP A N 1
ATOM 1053 C CA . ASP A 1 140 ? -10.433 9.785 -5.777 1.00 88.25 140 ASP A CA 1
ATOM 1054 C C . ASP A 1 140 ? -9.354 9.028 -6.560 1.00 88.25 140 ASP A C 1
ATOM 1056 O O . ASP A 1 140 ? -9.655 8.242 -7.463 1.00 88.25 140 ASP A O 1
ATOM 1060 N N . PHE A 1 141 ? -8.087 9.277 -6.217 1.00 92.50 141 PHE A N 1
ATOM 1061 C CA . PHE A 1 141 ? -6.938 8.741 -6.929 1.00 92.50 141 PHE A CA 1
ATOM 1062 C C . PHE A 1 141 ? -5.937 8.058 -6.003 1.00 92.50 141 PHE A C 1
ATOM 1064 O O . PHE A 1 141 ? -5.633 8.537 -4.907 1.00 92.50 141 PHE A O 1
ATOM 1071 N N . LEU A 1 142 ? -5.349 6.984 -6.519 1.00 94.81 142 LEU A N 1
ATOM 1072 C CA . LEU A 1 142 ? -4.203 6.295 -5.945 1.00 94.81 142 LEU A CA 1
ATOM 1073 C C . LEU A 1 142 ? -3.064 6.332 -6.966 1.00 94.81 142 LEU A C 1
ATOM 1075 O O . LEU A 1 142 ? -3.256 5.968 -8.121 1.00 94.81 142 LEU A O 1
ATOM 1079 N N . ALA A 1 143 ? -1.879 6.768 -6.561 1.00 96.56 143 ALA A N 1
ATOM 1080 C CA . ALA A 1 143 ? -0.668 6.690 -7.368 1.00 96.56 143 ALA A CA 1
ATOM 1081 C C . ALA A 1 143 ? 0.191 5.509 -6.908 1.00 96.56 143 ALA A C 1
ATOM 1083 O O . ALA A 1 143 ? 0.262 5.226 -5.711 1.00 96.56 143 ALA A O 1
ATOM 1084 N N . SER A 1 144 ? 0.869 4.846 -7.839 1.00 97.19 144 SER A N 1
ATOM 1085 C CA . SER A 1 144 ? 1.817 3.770 -7.544 1.00 97.19 144 SER A CA 1
ATOM 1086 C C . SER A 1 144 ? 3.099 3.907 -8.347 1.00 97.19 144 SER A C 1
ATOM 1088 O O . SER A 1 144 ? 3.056 4.229 -9.534 1.00 97.19 144 SER A O 1
ATOM 1090 N N . ALA A 1 145 ? 4.232 3.637 -7.701 1.00 97.88 145 ALA A N 1
ATOM 1091 C CA . ALA A 1 145 ? 5.556 3.638 -8.313 1.00 97.88 145 ALA A CA 1
ATOM 1092 C C . ALA A 1 145 ? 6.109 2.210 -8.381 1.00 97.88 145 ALA A C 1
ATOM 1094 O O . ALA A 1 145 ? 5.976 1.439 -7.429 1.00 97.88 145 ALA A O 1
ATOM 1095 N N . SER A 1 146 ? 6.727 1.853 -9.506 1.00 97.75 146 SER A N 1
ATOM 1096 C CA . SER A 1 146 ? 7.226 0.499 -9.746 1.00 97.75 146 SER A CA 1
ATOM 1097 C C . SER A 1 146 ? 8.620 0.487 -10.362 1.00 97.75 146 SER A C 1
ATOM 1099 O O . SER A 1 146 ? 9.040 1.417 -11.056 1.00 97.75 146 SER A O 1
ATOM 1101 N N . ASP A 1 147 ? 9.314 -0.628 -10.147 1.00 97.38 147 ASP A N 1
ATOM 1102 C CA . ASP A 1 147 ? 10.603 -0.945 -10.762 1.00 97.38 147 ASP A CA 1
ATOM 1103 C C . ASP A 1 147 ? 10.515 -1.080 -12.297 1.00 97.38 147 ASP A C 1
ATOM 1105 O O . ASP A 1 147 ? 11.539 -1.076 -12.984 1.00 97.38 147 ASP A O 1
ATOM 1109 N N . ASP A 1 148 ? 9.302 -1.124 -12.867 1.00 97.38 148 ASP A N 1
ATOM 1110 C CA . ASP A 1 148 ? 9.072 -1.077 -14.318 1.00 97.38 148 ASP A CA 1
ATOM 1111 C C . ASP A 1 148 ? 9.335 0.307 -14.941 1.00 97.38 148 ASP A C 1
ATOM 1113 O O . ASP A 1 148 ? 9.152 0.493 -16.146 1.00 97.38 148 ASP A O 1
ATOM 1117 N N . LYS A 1 149 ? 9.830 1.256 -14.133 1.00 97.56 149 LYS A N 1
ATOM 1118 C CA . LYS A 1 149 ? 10.132 2.647 -14.502 1.00 97.56 149 LYS A CA 1
ATOM 1119 C C . LYS A 1 149 ? 8.881 3.456 -14.841 1.00 97.56 149 LYS A C 1
ATOM 1121 O O . LYS A 1 149 ? 8.985 4.491 -15.501 1.00 97.56 149 LYS A O 1
ATOM 1126 N N . THR A 1 150 ? 7.709 3.007 -14.392 1.00 97.12 150 THR A N 1
ATOM 1127 C CA . THR A 1 150 ? 6.446 3.720 -14.572 1.00 97.12 150 THR A CA 1
ATOM 1128 C C . THR A 1 150 ? 5.831 4.118 -13.237 1.00 97.12 150 THR A C 1
ATOM 1130 O O . THR A 1 150 ? 6.016 3.477 -12.200 1.00 97.12 150 THR A O 1
ATOM 1133 N N . VAL A 1 151 ? 5.062 5.203 -13.292 1.00 97.31 151 VAL A N 1
ATOM 1134 C CA . VAL A 1 151 ? 4.112 5.581 -12.252 1.00 97.31 151 VAL A CA 1
ATOM 1135 C C . VAL A 1 151 ? 2.723 5.442 -12.851 1.00 97.31 151 VAL A C 1
ATOM 1137 O O . VAL A 1 151 ? 2.484 5.900 -13.971 1.00 97.31 151 VAL A O 1
ATOM 1140 N N . ARG A 1 152 ? 1.811 4.804 -12.122 1.00 95.81 152 ARG A N 1
ATOM 1141 C CA . ARG A 1 152 ? 0.418 4.640 -12.547 1.00 95.81 152 ARG A CA 1
ATOM 1142 C C . ARG A 1 152 ? -0.506 5.398 -11.614 1.00 95.81 152 ARG A C 1
ATOM 1144 O O . ARG A 1 152 ? -0.281 5.433 -10.408 1.00 95.81 152 ARG A O 1
ATOM 1151 N N . LEU A 1 153 ? -1.534 6.004 -12.198 1.00 95.94 153 LEU A N 1
ATOM 1152 C CA . LEU A 1 153 ? -2.615 6.663 -11.481 1.00 95.94 153 LEU A CA 1
ATOM 1153 C C . LEU A 1 153 ? -3.882 5.827 -11.657 1.00 95.94 153 LEU A C 1
ATOM 1155 O O . LEU A 1 153 ? -4.273 5.520 -12.783 1.00 95.94 153 LEU A O 1
ATOM 1159 N N . TRP A 1 154 ? -4.502 5.461 -10.546 1.00 93.44 154 TRP A N 1
ATOM 1160 C CA . TRP A 1 154 ? -5.702 4.641 -10.478 1.00 93.44 154 TRP A CA 1
ATOM 1161 C C . TRP A 1 154 ? -6.851 5.506 -9.972 1.00 93.44 154 TRP A C 1
ATOM 1163 O O . TRP A 1 154 ? -6.692 6.197 -8.969 1.00 93.44 154 TRP A O 1
ATOM 1173 N N . SER A 1 155 ? -7.996 5.462 -10.648 1.00 89.94 155 SER A N 1
ATOM 1174 C CA . SER A 1 155 ? -9.236 6.118 -10.220 1.00 89.94 155 SER A CA 1
ATOM 1175 C C . SER A 1 155 ? -10.319 5.078 -9.974 1.00 89.94 155 SER A C 1
ATOM 1177 O O . SER A 1 155 ? -10.431 4.118 -10.739 1.00 89.94 155 SER A O 1
ATOM 1179 N N . MET A 1 156 ? -11.159 5.286 -8.962 1.00 74.00 156 MET A N 1
ATOM 1180 C CA . MET A 1 156 ? -12.367 4.476 -8.801 1.00 74.00 156 MET A CA 1
ATOM 1181 C C . MET A 1 156 ? -13.450 4.981 -9.746 1.00 74.00 156 MET A C 1
ATOM 1183 O O . MET A 1 156 ? -14.137 5.958 -9.461 1.00 74.00 156 MET A O 1
ATOM 1187 N N . GLU A 1 157 ? -13.619 4.318 -10.885 1.00 63.44 157 GLU A N 1
ATOM 1188 C CA . GLU A 1 157 ? -14.791 4.565 -11.713 1.00 63.44 157 GLU A CA 1
ATOM 1189 C C . GLU A 1 157 ? -15.989 3.857 -11.071 1.00 63.44 157 GLU A C 1
ATOM 1191 O O . GLU A 1 157 ? -16.153 2.639 -11.163 1.00 63.44 157 GLU A O 1
ATOM 1196 N N . SER A 1 158 ? -16.834 4.627 -10.382 1.00 56.56 158 SER A N 1
ATOM 1197 C CA . SER A 1 158 ? -18.186 4.164 -10.083 1.00 56.56 158 SER A CA 1
ATOM 1198 C C . SER A 1 158 ? -18.902 4.039 -11.416 1.00 56.56 158 SER A C 1
ATOM 1200 O O . SER A 1 158 ? -19.295 5.046 -12.004 1.00 56.56 158 SER A O 1
ATOM 1202 N N . VAL A 1 159 ? -19.031 2.813 -11.920 1.00 47.50 159 VAL A N 1
ATOM 1203 C CA . VAL A 1 159 ? -19.782 2.547 -13.145 1.00 47.50 159 VAL A CA 1
ATOM 1204 C C . VAL A 1 159 ? -21.234 2.924 -12.865 1.00 47.50 159 VAL A C 1
ATOM 1206 O O . VAL A 1 159 ? -22.006 2.150 -12.300 1.00 47.50 159 VAL A O 1
ATOM 1209 N N . CYS A 1 160 ? -21.607 4.155 -13.209 1.00 43.41 160 CYS A N 1
ATOM 1210 C CA . CYS A 1 160 ? -22.993 4.579 -13.226 1.00 43.41 160 CYS A CA 1
ATOM 1211 C C . CYS A 1 160 ? -23.631 3.833 -14.392 1.00 43.41 160 CYS A C 1
ATOM 1213 O O . CYS A 1 160 ? -23.535 4.263 -15.539 1.00 43.41 160 CYS A O 1
ATOM 1215 N N . THR A 1 161 ? -24.212 2.663 -14.127 1.00 51.69 161 THR A N 1
ATOM 1216 C CA . THR A 1 161 ? -25.042 1.987 -15.120 1.00 51.69 161 THR A CA 1
ATOM 1217 C C . THR A 1 161 ? -26.161 2.959 -15.495 1.00 51.69 161 THR A C 1
ATOM 1219 O O . THR A 1 161 ? -26.948 3.305 -14.606 1.00 51.69 161 THR A O 1
ATOM 1222 N N . PRO A 1 162 ? -26.270 3.431 -16.751 1.00 54.91 162 PRO A N 1
ATOM 1223 C CA . PRO A 1 162 ? -27.427 4.209 -17.151 1.00 54.91 162 PRO A CA 1
ATOM 1224 C C . PRO A 1 162 ? -28.652 3.300 -17.029 1.00 54.91 162 PRO A C 1
ATOM 1226 O O . PRO A 1 162 ? -28.845 2.366 -17.807 1.00 54.91 162 PRO A O 1
ATOM 1229 N N . ALA A 1 163 ? -29.465 3.541 -16.002 1.00 59.38 163 ALA A N 1
ATOM 1230 C CA . ALA A 1 163 ? -30.779 2.939 -15.900 1.00 59.38 163 ALA A CA 1
ATOM 1231 C C . ALA A 1 163 ? -31.584 3.389 -17.128 1.00 59.38 163 ALA A C 1
ATOM 1233 O O . ALA A 1 163 ? -31.730 4.591 -17.350 1.00 59.38 163 ALA A O 1
ATOM 1234 N N . HIS A 1 164 ? -32.123 2.419 -17.869 1.00 55.31 164 HIS A N 1
ATOM 1235 C CA . HIS A 1 164 ? -32.964 2.548 -19.068 1.00 55.31 164 HIS A CA 1
ATOM 1236 C C . HIS A 1 164 ? -32.240 2.551 -20.428 1.00 55.31 164 HIS A C 1
ATOM 1238 O O . HIS A 1 164 ? -32.349 3.498 -21.200 1.00 55.31 164 HIS A O 1
ATOM 1244 N N . SER A 1 165 ? -31.704 1.400 -20.842 1.00 50.44 165 SER A N 1
ATOM 1245 C CA . SER A 1 165 ? -32.045 0.908 -22.186 1.00 50.44 165 SER A CA 1
ATOM 1246 C C . SER A 1 165 ? -33.408 0.212 -22.109 1.00 50.44 165 SER A C 1
ATOM 1248 O O . SER A 1 165 ? -33.532 -1.009 -22.174 1.00 50.44 165 SER A O 1
ATOM 1250 N N . ALA A 1 166 ? -34.457 1.014 -21.901 1.00 55.44 166 ALA A N 1
ATOM 1251 C CA . ALA A 1 166 ? -35.813 0.559 -22.148 1.00 55.44 166 ALA A CA 1
ATOM 1252 C C . ALA A 1 166 ? -35.913 0.251 -23.644 1.00 55.44 166 ALA A C 1
ATOM 1254 O O . ALA A 1 166 ? -35.733 1.125 -24.490 1.00 55.44 166 ALA A O 1
ATOM 1255 N N . THR A 1 167 ? -36.142 -1.021 -23.946 1.00 59.03 167 THR A N 1
ATOM 1256 C CA . THR A 1 167 ? -36.515 -1.525 -25.260 1.00 59.03 167 THR A CA 1
ATOM 1257 C C . THR A 1 167 ? -37.633 -0.656 -25.833 1.00 59.03 167 THR A C 1
ATOM 1259 O O . THR A 1 167 ? -38.740 -0.644 -25.298 1.00 59.03 167 THR A O 1
ATOM 1262 N N . TYR A 1 168 ? -37.357 0.061 -26.918 1.00 51.19 168 TYR A N 1
ATOM 1263 C CA . TYR A 1 168 ? -38.406 0.571 -27.789 1.00 51.19 168 TYR A CA 1
ATOM 1264 C C . TYR A 1 168 ? -38.281 -0.142 -29.134 1.00 51.19 168 TYR A C 1
ATOM 1266 O O . TYR A 1 168 ? -37.407 0.195 -29.924 1.00 51.19 168 TYR A O 1
ATOM 1274 N N . VAL A 1 169 ? -39.141 -1.163 -29.250 1.00 65.75 169 VAL A N 1
ATOM 1275 C CA . VAL A 1 169 ? -39.624 -1.946 -30.409 1.00 65.75 169 VAL A CA 1
ATOM 1276 C C . VAL A 1 169 ? -38.650 -2.346 -31.517 1.00 65.75 169 VAL A C 1
ATOM 1278 O O . VAL A 1 169 ? -38.154 -1.481 -32.264 1.00 65.75 169 VAL A O 1
#

Organism: Trametes pubescens (NCBI:txid154538)

Foldseek 3Di:
DDDDDDDDDDDDDDDDDDDDDDDDDDDDDDDDDDDDDDDDDDDDDDPDDPDPPPPDPPPDPDPDDDPDPPDDDDDDDPDDQDDDPADWQDKDAQLVRQWIWTFFQSQWIFIAGNPPNDTPDIDHDGPGGWRDKDADNVRQWIWTDGPSRDIDIDGDPPPPPPPDPPDDD

Secondary structure (DSSP, 8-state):
-----------------------------------------------PPPP------PPPPPPPPPPPPS--------------SS-EEEEEE-TTSSEEEEEETTS-EEEEETTT--EEEEE---SS-EEEEEE-TTSSEEEEEETTS-EEEEE-------S------

Solvent-accessible surface area (backbone atoms only — not comparable to full-atom values): 11897 Å² total; per-residue (Å²): 138,80,88,79,88,86,76,89,82,88,81,89,78,88,86,87,79,88,86,86,80,91,81,82,88,78,89,86,85,88,79,85,91,87,91,87,82,92,87,83,93,81,82,92,73,86,73,78,76,78,82,78,88,73,84,73,76,75,75,76,79,76,78,74,78,75,78,75,73,88,79,72,86,85,87,69,90,86,77,84,79,82,80,75,90,42,63,73,56,34,74,43,62,38,71,85,59,59,33,31,39,37,25,13,56,66,23,38,34,40,33,25,34,58,88,80,52,46,78,75,45,74,53,78,77,58,87,30,31,23,59,42,66,46,64,39,84,85,58,58,38,38,38,37,38,30,78,63,79,48,73,49,78,46,66,79,77,77,79,74,72,74,84,74,86,68,85,78,130